Protein AF-A0A957PLZ2-F1 (afdb_monomer_lite)

Structure (mmCIF, N/CA/C/O backbone):
data_AF-A0A957PLZ2-F1
#
_entry.id   AF-A0A957PLZ2-F1
#
loop_
_atom_site.group_PDB
_atom_site.id
_atom_site.type_symbol
_atom_site.label_atom_id
_atom_site.label_alt_id
_atom_site.label_comp_id
_atom_site.label_asym_id
_atom_site.label_entity_id
_atom_site.label_seq_id
_atom_site.pdbx_PDB_ins_code
_atom_site.Cartn_x
_atom_site.Cartn_y
_atom_site.Cartn_z
_atom_site.occupancy
_atom_site.B_iso_or_equiv
_atom_site.auth_seq_id
_atom_site.auth_comp_id
_atom_site.auth_asym_id
_atom_site.auth_atom_id
_atom_site.pdbx_PDB_model_num
ATOM 1 N N . MET A 1 1 ? -19.573 -13.534 35.400 1.00 52.28 1 MET A N 1
ATOM 2 C CA . MET A 1 1 ? -19.714 -12.195 36.025 1.00 52.28 1 MET A CA 1
ATOM 3 C C . MET A 1 1 ? -18.642 -11.165 35.597 1.00 52.28 1 MET A C 1
ATOM 5 O O . MET A 1 1 ? -18.868 -9.989 35.828 1.00 52.28 1 MET A O 1
ATOM 9 N N . ARG A 1 2 ? -17.539 -11.542 34.909 1.00 57.97 2 ARG A N 1
ATOM 10 C CA . ARG A 1 2 ? -16.458 -10.620 34.460 1.00 57.97 2 ARG A CA 1
ATOM 11 C C . ARG A 1 2 ? -16.699 -9.843 33.146 1.00 57.97 2 ARG A C 1
ATOM 13 O O . ARG A 1 2 ? -16.031 -8.849 32.906 1.00 57.97 2 ARG A O 1
ATOM 20 N N . LEU A 1 3 ? -17.648 -10.255 32.298 1.00 58.75 3 LEU A N 1
ATOM 21 C CA . LEU A 1 3 ? -17.944 -9.564 31.025 1.00 58.75 3 LEU A CA 1
ATOM 22 C C . LEU A 1 3 ? -18.613 -8.190 31.221 1.00 58.75 3 LEU A C 1
ATOM 24 O O . LEU A 1 3 ? -18.409 -7.289 30.418 1.00 58.75 3 LEU A O 1
ATOM 28 N N . ARG A 1 4 ? -19.374 -8.004 32.310 1.00 61.88 4 ARG A N 1
ATOM 29 C CA . ARG A 1 4 ? -20.089 -6.745 32.589 1.00 61.88 4 ARG A CA 1
ATOM 30 C C . ARG A 1 4 ? -19.151 -5.575 32.907 1.00 61.88 4 ARG A C 1
ATOM 32 O O . ARG A 1 4 ? -19.457 -4.454 32.530 1.00 61.88 4 ARG A O 1
ATOM 39 N N . THR A 1 5 ? -18.012 -5.829 33.552 1.00 73.69 5 THR A N 1
ATOM 40 C CA . THR A 1 5 ? -17.031 -4.791 33.921 1.00 73.69 5 THR A CA 1
ATOM 41 C C . THR A 1 5 ? -16.170 -4.322 32.749 1.00 73.69 5 THR A C 1
ATOM 43 O O . THR A 1 5 ? -15.663 -3.208 32.787 1.00 73.69 5 THR A O 1
ATOM 46 N N . HIS A 1 6 ? -16.032 -5.129 31.693 1.00 86.12 6 HIS A N 1
ATOM 47 C CA . HIS A 1 6 ? -15.251 -4.776 30.498 1.00 86.12 6 HIS A CA 1
ATOM 48 C C . HIS A 1 6 ? -16.118 -4.482 29.273 1.00 86.12 6 HIS A C 1
ATOM 50 O O . HIS A 1 6 ? -15.582 -4.275 28.189 1.00 86.12 6 HIS A O 1
ATOM 56 N N . PHE A 1 7 ? -17.443 -4.438 29.431 1.00 92.50 7 PHE A N 1
ATOM 57 C CA . PHE A 1 7 ? -18.360 -4.142 28.333 1.00 92.50 7 PHE A CA 1
ATOM 58 C C . PHE A 1 7 ? -18.017 -2.835 27.592 1.00 92.50 7 PHE A C 1
ATOM 60 O O . PHE A 1 7 ? -17.991 -2.870 26.364 1.00 92.50 7 PHE A O 1
ATOM 67 N N . PRO A 1 8 ? 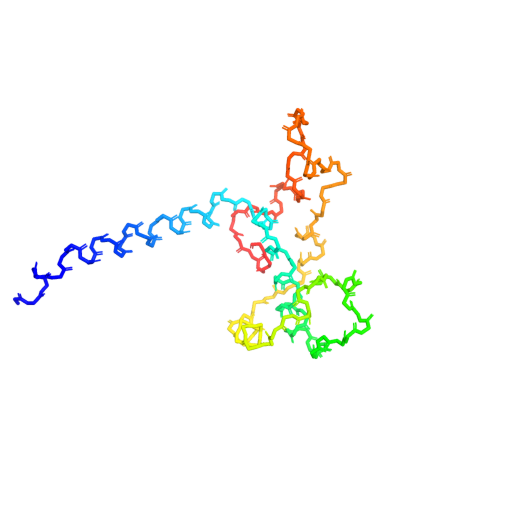-17.657 -1.721 28.269 1.00 94.94 8 PRO A N 1
ATOM 68 C CA . PRO A 1 8 ? -17.247 -0.504 27.566 1.00 94.94 8 PRO A CA 1
ATOM 69 C C . PRO A 1 8 ? -15.997 -0.706 26.698 1.00 94.94 8 PRO A C 1
ATOM 71 O O . PRO A 1 8 ? -15.957 -0.243 25.564 1.00 94.94 8 PRO A O 1
ATOM 74 N N . LEU A 1 9 ? -14.999 -1.445 27.196 1.00 95.75 9 LEU A N 1
ATOM 75 C CA . LEU A 1 9 ? -13.780 -1.749 26.441 1.00 95.75 9 LEU A CA 1
ATOM 76 C C . LEU A 1 9 ? -14.078 -2.649 25.237 1.00 95.75 9 LEU A C 1
ATOM 78 O O . LEU A 1 9 ? -13.599 -2.385 24.140 1.00 95.75 9 LEU A O 1
ATOM 82 N N . ALA A 1 10 ? -14.892 -3.688 25.431 1.00 95.56 10 ALA A N 1
ATOM 83 C CA . ALA A 1 10 ? -15.312 -4.574 24.350 1.00 95.56 10 ALA A CA 1
ATOM 84 C C . ALA A 1 10 ? -16.081 -3.807 23.262 1.00 95.56 10 ALA A C 1
ATOM 86 O O . ALA A 1 10 ? -15.851 -4.037 22.078 1.00 95.56 10 ALA A O 1
ATOM 87 N N . LEU A 1 11 ? -16.943 -2.863 23.656 1.00 96.31 11 LEU A N 1
ATOM 88 C CA . LEU A 1 11 ? -17.661 -1.995 22.726 1.00 96.31 11 LEU A CA 1
ATOM 89 C C . LEU A 1 11 ? -16.703 -1.093 21.936 1.00 96.31 11 LEU A C 1
ATOM 91 O O . LEU A 1 11 ? -16.831 -1.008 20.719 1.00 96.31 11 LEU A O 1
ATOM 95 N N . ILE A 1 12 ? -15.724 -0.464 22.595 1.00 97.50 12 ILE A N 1
ATOM 96 C CA . ILE A 1 12 ? -14.710 0.366 21.921 1.00 97.50 12 ILE A CA 1
ATOM 97 C C . ILE A 1 12 ? -13.905 -0.464 20.917 1.00 97.50 12 ILE A C 1
ATOM 99 O O . ILE A 1 12 ? -13.728 -0.035 19.781 1.00 97.50 12 ILE A O 1
ATOM 103 N N . LEU A 1 13 ? -13.461 -1.665 21.301 1.00 97.69 13 LEU A N 1
ATOM 104 C CA . LEU A 1 13 ? -12.733 -2.565 20.403 1.00 97.69 13 LEU A CA 1
ATOM 105 C C . LEU A 1 13 ? -13.587 -2.987 19.204 1.00 97.69 13 LEU A C 1
ATOM 107 O O . LEU A 1 13 ? -13.097 -2.986 18.079 1.00 97.69 13 LEU A O 1
ATOM 111 N N . ALA A 1 14 ? -14.865 -3.304 19.421 1.00 97.56 14 ALA A N 1
ATOM 112 C CA . ALA A 1 14 ? -15.778 -3.654 18.339 1.00 97.56 14 ALA A CA 1
ATOM 113 C C . ALA A 1 14 ? -15.983 -2.483 17.363 1.00 97.56 14 ALA A C 1
ATOM 115 O O . ALA A 1 14 ? -15.904 -2.678 16.152 1.00 97.56 14 ALA A O 1
ATOM 116 N N . LEU A 1 15 ? -16.191 -1.265 17.877 1.00 98.38 15 LEU A N 1
ATOM 117 C CA . LEU A 1 15 ? -16.327 -0.058 17.056 1.00 98.38 15 LEU A CA 1
ATOM 118 C C . LEU A 1 15 ? -15.042 0.253 16.284 1.00 98.38 15 LEU A C 1
ATOM 120 O O . LEU A 1 15 ? -15.111 0.590 15.103 1.00 98.38 15 LEU A O 1
ATOM 124 N N . TYR A 1 16 ? -13.879 0.099 16.919 1.00 98.06 16 TYR A N 1
ATOM 125 C CA . TYR A 1 16 ? -12.584 0.249 16.262 1.00 98.06 16 TYR A CA 1
ATOM 126 C C . TYR A 1 16 ? -12.428 -0.744 15.109 1.00 98.06 16 TYR A C 1
ATOM 128 O O . TYR A 1 16 ? -12.171 -0.320 13.989 1.00 98.06 16 TYR A O 1
ATOM 136 N N . LEU A 1 17 ? -12.644 -2.042 15.350 1.00 98.31 17 LEU A N 1
ATOM 137 C CA . LEU A 1 17 ? -12.504 -3.074 14.318 1.00 98.31 17 LEU A CA 1
ATOM 138 C C . LEU A 1 17 ? -13.484 -2.864 13.163 1.00 98.31 17 LEU A C 1
ATOM 140 O O . LEU A 1 17 ? -13.099 -3.003 12.007 1.00 98.31 17 LEU A O 1
ATOM 144 N N . LEU A 1 18 ? -14.729 -2.481 13.461 1.00 98.44 18 LEU A N 1
ATOM 145 C CA . LEU A 1 18 ? -15.726 -2.160 12.441 1.00 98.44 18 LEU A CA 1
ATOM 146 C C . LEU A 1 18 ? -15.298 -0.955 11.596 1.00 98.44 18 LEU A C 1
ATOM 148 O O . LEU A 1 18 ? -15.424 -0.987 10.376 1.00 98.44 18 LEU A O 1
ATOM 152 N N . THR A 1 19 ? -14.764 0.087 12.232 1.00 98.12 19 THR A N 1
ATOM 153 C CA . THR A 1 19 ? -14.313 1.299 11.537 1.00 98.12 19 THR A CA 1
ATOM 154 C C . THR A 1 19 ? -13.054 1.033 10.718 1.00 98.12 19 THR A C 1
ATOM 156 O O . THR A 1 19 ? -12.972 1.474 9.578 1.00 98.12 19 THR A O 1
ATOM 159 N N . ALA A 1 20 ? -12.099 0.274 11.258 1.00 96.56 20 ALA A N 1
ATOM 160 C CA . ALA A 1 20 ? -10.882 -0.128 10.561 1.00 96.56 20 ALA A CA 1
ATOM 161 C C . ALA A 1 20 ? -11.196 -1.018 9.350 1.00 96.56 20 ALA A C 1
ATOM 163 O O . ALA A 1 20 ? -10.665 -0.785 8.269 1.00 96.56 20 ALA A O 1
ATOM 164 N N . ALA A 1 21 ? -12.110 -1.981 9.498 1.00 95.75 21 ALA A N 1
ATOM 165 C CA . ALA A 1 21 ? -12.576 -2.798 8.383 1.00 95.75 21 ALA A CA 1
ATOM 166 C C . ALA A 1 21 ? -13.278 -1.939 7.323 1.00 95.75 21 ALA A C 1
ATOM 168 O O . ALA A 1 21 ? -12.942 -2.033 6.149 1.00 95.75 21 ALA A O 1
ATOM 169 N N . ALA A 1 22 ? -14.200 -1.055 7.723 1.00 96.31 22 ALA A N 1
ATOM 170 C CA . ALA A 1 22 ? -14.862 -0.147 6.789 1.00 96.31 22 ALA A CA 1
ATOM 171 C C . ALA A 1 22 ? -13.854 0.750 6.054 1.00 96.31 22 ALA A C 1
ATOM 173 O O . ALA A 1 22 ? -13.947 0.887 4.840 1.00 96.31 22 ALA A O 1
ATOM 174 N N . TYR A 1 23 ? -12.865 1.303 6.762 1.00 94.31 23 TYR A N 1
ATOM 175 C CA . TYR A 1 23 ? -11.785 2.086 6.164 1.00 94.31 23 TYR A CA 1
ATOM 176 C C . TYR A 1 23 ? -10.994 1.266 5.138 1.00 94.31 23 TYR A C 1
ATOM 178 O O . TYR A 1 23 ? -10.820 1.727 4.018 1.00 94.31 23 TYR A O 1
ATOM 186 N N . SER A 1 24 ? -10.615 0.030 5.479 1.00 90.38 24 SER A N 1
ATOM 187 C CA . SER A 1 24 ? -9.884 -0.882 4.587 1.00 90.38 24 SER A CA 1
ATOM 188 C C . SER A 1 24 ? -10.663 -1.282 3.329 1.00 90.38 24 SER A C 1
ATOM 190 O O . SER A 1 24 ? -10.041 -1.668 2.348 1.00 90.38 24 SER A O 1
ATOM 192 N N . VAL A 1 25 ? -12.001 -1.240 3.355 1.00 91.19 25 VAL A N 1
ATOM 193 C CA . VAL A 1 25 ? -12.849 -1.555 2.187 1.00 91.19 25 VAL A CA 1
ATOM 194 C C . VAL A 1 25 ? -13.178 -0.307 1.361 1.00 91.19 25 VAL A C 1
ATOM 196 O O . VAL A 1 25 ? -13.333 -0.397 0.146 1.00 91.19 25 VAL A O 1
ATOM 199 N N . ILE A 1 26 ? -13.363 0.842 2.018 1.00 92.44 26 ILE A N 1
ATOM 200 C CA . ILE A 1 26 ? -13.818 2.087 1.381 1.00 92.44 26 ILE A CA 1
ATOM 201 C C . ILE A 1 26 ? -12.652 2.865 0.777 1.00 92.44 26 ILE A C 1
ATOM 203 O O . ILE A 1 26 ? -12.815 3.438 -0.299 1.00 92.44 26 ILE A O 1
ATOM 207 N N . ASN A 1 27 ? -11.514 2.931 1.474 1.00 91.88 27 ASN A N 1
ATOM 208 C CA . ASN A 1 27 ? -10.320 3.580 0.954 1.00 91.88 27 ASN A CA 1
ATOM 209 C C . ASN A 1 27 ? -9.764 2.716 -0.185 1.00 91.88 27 ASN A C 1
ATOM 211 O O . ASN A 1 27 ? -9.430 1.558 0.072 1.00 91.88 27 ASN A O 1
ATOM 215 N N . PRO A 1 28 ? -9.691 3.227 -1.426 1.00 90.94 28 PRO A N 1
ATOM 216 C CA . PRO A 1 28 ? -9.096 2.468 -2.512 1.00 90.94 28 PRO A CA 1
ATOM 217 C C . PRO A 1 28 ? -7.659 2.082 -2.157 1.00 90.94 28 PRO A C 1
ATOM 219 O O . PRO A 1 28 ? -6.940 2.866 -1.532 1.00 90.94 28 PRO A O 1
ATOM 222 N N . LEU A 1 29 ? -7.264 0.865 -2.533 1.00 90.56 29 LEU A N 1
ATOM 223 C CA . LEU A 1 29 ? -5.925 0.351 -2.254 1.00 90.56 29 LEU A CA 1
ATOM 224 C C . LEU A 1 29 ? -4.870 1.332 -2.751 1.00 90.56 29 LEU A C 1
ATOM 226 O O . LEU A 1 29 ? -5.003 1.862 -3.850 1.00 90.56 29 LEU A O 1
ATOM 230 N N . PHE A 1 30 ? -3.809 1.519 -1.971 1.00 93.75 30 PHE A N 1
ATOM 231 C CA . PHE A 1 30 ? -2.644 2.324 -2.333 1.00 93.75 30 PHE A CA 1
ATOM 232 C C . PHE A 1 30 ? -2.865 3.845 -2.365 1.00 93.75 30 PHE A C 1
ATOM 234 O O . PHE A 1 30 ? -1.959 4.572 -2.768 1.00 93.75 30 PHE A O 1
ATOM 241 N N . GLU A 1 31 ? -4.023 4.344 -1.924 1.00 94.12 31 GLU A N 1
ATOM 242 C CA . GLU A 1 31 ? -4.275 5.786 -1.779 1.00 94.12 31 GLU A CA 1
ATOM 243 C C . GLU A 1 31 ? -3.891 6.323 -0.395 1.00 94.12 31 GLU A C 1
ATOM 245 O O . GLU A 1 31 ? -3.731 7.535 -0.218 1.00 94.12 31 GLU A O 1
ATOM 250 N N . SER A 1 32 ? -3.725 5.451 0.607 1.00 92.69 32 SER A N 1
ATOM 251 C CA . SER A 1 32 ? -3.121 5.890 1.864 1.00 92.69 32 SER A CA 1
ATOM 252 C C . SER A 1 32 ? -1.656 6.285 1.618 1.00 92.69 32 SER A C 1
ATOM 254 O O . SER A 1 32 ? -0.976 5.632 0.822 1.00 92.69 32 SER A O 1
ATOM 256 N N . PRO A 1 33 ? -1.143 7.334 2.293 1.00 90.75 33 PRO A N 1
ATOM 257 C CA . PRO A 1 33 ? 0.244 7.759 2.127 1.00 90.75 33 PRO A CA 1
ATOM 258 C C . PRO A 1 33 ? 1.215 6.585 2.260 1.00 90.75 33 PRO A C 1
ATOM 260 O O . PRO A 1 33 ? 1.110 5.802 3.204 1.00 90.75 33 PRO A O 1
ATOM 263 N N . ASP A 1 34 ? 2.117 6.469 1.287 1.00 94.00 34 ASP A N 1
ATOM 264 C CA . ASP A 1 34 ? 3.209 5.489 1.215 1.00 94.00 34 ASP A CA 1
ATOM 265 C C . ASP A 1 34 ? 2.776 4.005 1.196 1.00 94.00 34 ASP A C 1
ATOM 267 O O . ASP A 1 34 ? 3.617 3.105 1.148 1.00 94.00 34 ASP A O 1
ATOM 271 N N . GLU A 1 35 ? 1.471 3.713 1.152 1.00 95.62 35 GLU A N 1
ATOM 272 C CA . GLU A 1 35 ? 0.921 2.354 1.250 1.00 95.62 35 GLU A CA 1
ATOM 273 C C . GLU A 1 35 ? 1.446 1.430 0.144 1.00 95.62 35 GLU A C 1
ATOM 275 O O . GLU A 1 35 ? 1.863 0.302 0.418 1.00 95.62 35 GLU A O 1
ATOM 280 N N . VAL A 1 36 ? 1.495 1.920 -1.099 1.00 96.12 36 VAL A N 1
ATOM 281 C CA . VAL A 1 36 ? 2.059 1.165 -2.229 1.00 96.12 36 VAL A CA 1
ATOM 282 C C . VAL A 1 36 ? 3.532 0.843 -2.028 1.00 96.12 36 VAL A C 1
ATOM 284 O O . VAL A 1 36 ? 3.966 -0.258 -2.347 1.00 96.12 36 VAL A O 1
ATOM 287 N N . TRP A 1 37 ? 4.306 1.762 -1.457 1.00 97.12 37 TRP A N 1
ATOM 288 C CA . TRP A 1 37 ? 5.740 1.570 -1.262 1.00 97.12 37 TRP A CA 1
ATOM 289 C C . TRP A 1 37 ? 6.025 0.584 -0.132 1.00 97.12 37 TRP A C 1
ATOM 291 O O . TRP A 1 37 ? 6.915 -0.260 -0.263 1.00 97.12 37 TRP A O 1
ATOM 301 N N . HIS A 1 38 ? 5.218 0.614 0.931 1.00 97.56 38 HIS A N 1
ATOM 302 C CA . HIS A 1 38 ? 5.257 -0.412 1.965 1.00 97.56 38 HIS A CA 1
ATOM 303 C C . HIS A 1 38 ? 4.914 -1.795 1.404 1.00 97.56 38 HIS A C 1
ATOM 305 O O . HIS A 1 38 ? 5.628 -2.765 1.676 1.00 97.56 38 HIS A O 1
ATOM 311 N N . TYR A 1 39 ? 3.851 -1.888 0.600 1.00 96.69 39 TYR A N 1
ATOM 312 C CA . TYR A 1 39 ? 3.454 -3.137 -0.043 1.00 96.69 39 TYR A CA 1
ATOM 313 C C . TYR A 1 39 ? 4.545 -3.668 -0.980 1.00 96.69 39 TYR A C 1
ATOM 315 O O . TYR A 1 39 ? 4.901 -4.843 -0.911 1.00 96.69 39 TYR A O 1
ATOM 323 N N . GLU A 1 40 ? 5.125 -2.803 -1.810 1.00 97.19 40 GLU A N 1
ATOM 324 C CA . GLU A 1 40 ? 6.199 -3.154 -2.740 1.00 97.19 40 GLU A CA 1
ATOM 325 C C . GLU A 1 40 ? 7.450 -3.682 -2.025 1.00 97.19 40 GLU A C 1
ATOM 327 O O . GLU A 1 40 ? 8.098 -4.605 -2.516 1.00 97.19 40 GLU A O 1
ATOM 332 N N . TYR A 1 41 ? 7.769 -3.180 -0.828 1.00 97.94 41 TYR A N 1
ATOM 333 C CA . TYR A 1 41 ? 8.856 -3.738 -0.021 1.00 97.94 41 TYR A CA 1
ATOM 334 C C . TYR A 1 41 ? 8.496 -5.149 0.480 1.00 97.94 41 TYR A C 1
ATOM 336 O O . TYR A 1 41 ? 9.282 -6.090 0.343 1.00 97.94 41 TYR A O 1
ATOM 344 N N . VAL A 1 42 ? 7.284 -5.355 0.999 1.00 98.00 42 VAL A N 1
ATOM 345 C CA . VAL A 1 42 ? 6.835 -6.699 1.403 1.00 98.00 42 VAL A CA 1
ATOM 346 C C . VAL A 1 42 ? 6.884 -7.671 0.219 1.00 98.00 42 VAL A C 1
ATOM 348 O O . VAL A 1 42 ? 7.438 -8.763 0.352 1.00 98.00 42 VAL A O 1
ATOM 351 N N . ARG A 1 43 ? 6.380 -7.261 -0.950 1.00 97.25 43 ARG A N 1
ATOM 352 C CA . ARG A 1 43 ? 6.398 -8.059 -2.183 1.00 97.25 43 ARG A CA 1
ATOM 353 C C . ARG A 1 43 ? 7.822 -8.391 -2.626 1.00 97.25 43 ARG A C 1
ATOM 355 O O . ARG A 1 43 ? 8.107 -9.551 -2.898 1.00 97.25 43 ARG A O 1
ATOM 362 N N . TRP A 1 44 ? 8.730 -7.416 -2.613 1.00 96.94 44 TRP A N 1
ATOM 363 C CA . TRP A 1 44 ? 10.154 -7.606 -2.915 1.00 96.94 44 TRP A CA 1
ATOM 364 C C . TRP A 1 44 ? 10.794 -8.707 -2.054 1.00 96.94 44 TRP A C 1
ATOM 366 O O . TRP A 1 44 ? 11.556 -9.541 -2.551 1.00 96.94 44 TRP A O 1
ATOM 376 N N . LEU A 1 45 ? 10.456 -8.750 -0.760 1.00 97.62 45 LEU A N 1
ATOM 377 C CA . LEU A 1 45 ? 10.925 -9.796 0.151 1.00 97.62 45 LEU A CA 1
ATOM 378 C C . LEU A 1 45 ? 10.285 -11.158 -0.136 1.00 97.62 45 LEU A C 1
ATOM 380 O O . LEU A 1 45 ? 10.999 -12.161 -0.140 1.00 97.62 45 LEU A O 1
ATOM 384 N N . VAL A 1 46 ? 8.972 -11.201 -0.391 1.00 97.19 46 VAL A N 1
ATOM 385 C CA . VAL A 1 46 ? 8.250 -12.433 -0.766 1.00 97.19 46 VAL A CA 1
ATOM 386 C C . VAL A 1 46 ? 8.809 -13.028 -2.063 1.00 97.19 46 VAL A C 1
ATOM 388 O O . VAL A 1 46 ? 8.959 -14.243 -2.167 1.00 97.19 46 VAL A O 1
ATOM 391 N N . GLU A 1 47 ? 9.212 -12.183 -3.012 1.00 95.62 47 GLU A N 1
ATOM 392 C CA . GLU A 1 47 ? 9.844 -12.576 -4.279 1.00 95.62 47 GLU A CA 1
ATOM 393 C C . GLU A 1 47 ? 11.309 -13.020 -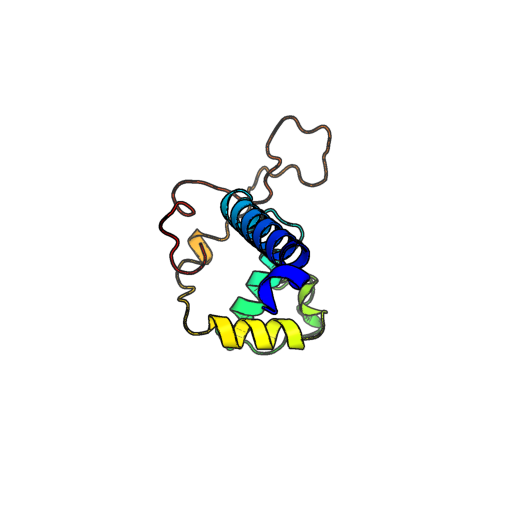4.131 1.00 95.62 47 GLU A C 1
ATOM 395 O O . GLU A 1 47 ? 11.949 -13.403 -5.111 1.00 95.62 47 GLU A O 1
ATOM 400 N N . GLY A 1 48 ? 11.861 -12.999 -2.914 1.00 95.56 48 GLY A N 1
ATOM 401 C CA . GLY A 1 48 ? 13.201 -13.510 -2.631 1.00 95.56 48 GLY A CA 1
ATOM 402 C C . GLY A 1 48 ? 14.339 -12.591 -3.081 1.00 95.56 48 GLY A C 1
ATOM 403 O O . GLY A 1 48 ? 15.484 -13.035 -3.151 1.00 95.56 48 GLY A O 1
ATOM 404 N N . GLN A 1 49 ? 14.063 -11.311 -3.343 1.00 96.06 49 GLN A N 1
ATOM 405 C CA . GLN A 1 49 ? 15.069 -10.336 -3.789 1.00 96.06 49 GLN A CA 1
ATOM 406 C C . GLN A 1 49 ? 16.033 -9.890 -2.666 1.00 96.06 49 GLN A C 1
ATOM 408 O O . GLN A 1 49 ? 17.036 -9.220 -2.916 1.00 96.06 49 GLN A O 1
ATOM 413 N N . GLY A 1 50 ? 15.756 -10.278 -1.417 1.00 95.88 50 GLY A N 1
ATOM 414 C CA . GLY A 1 50 ? 16.573 -9.950 -0.248 1.00 95.88 50 GLY A CA 1
ATOM 415 C C . GLY A 1 50 ? 16.326 -8.542 0.299 1.00 95.88 50 GLY A C 1
ATOM 416 O O . GLY A 1 50 ? 15.380 -7.861 -0.086 1.00 95.88 50 GLY A O 1
ATOM 417 N N . LEU A 1 51 ? 17.163 -8.111 1.248 1.00 97.00 51 LEU A N 1
ATOM 418 C CA . LEU A 1 51 ? 17.017 -6.797 1.882 1.00 97.00 51 LEU A CA 1
ATOM 419 C C . LEU A 1 51 ? 17.405 -5.651 0.925 1.00 97.00 51 LEU A C 1
ATOM 421 O O . LEU A 1 51 ? 18.326 -5.831 0.121 1.00 97.00 51 LEU A O 1
ATOM 425 N N . PRO A 1 52 ? 16.763 -4.472 1.045 1.00 95.44 52 PRO A N 1
ATOM 426 C CA . PRO A 1 52 ? 17.149 -3.264 0.332 1.00 95.44 52 PRO A CA 1
ATOM 427 C C . PRO A 1 52 ? 18.616 -2.925 0.522 1.00 95.44 52 PRO A C 1
ATOM 429 O O . PRO A 1 52 ? 19.163 -3.018 1.626 1.00 95.44 52 PRO A O 1
ATOM 432 N N . ARG A 1 53 ? 19.238 -2.481 -0.565 1.00 95.12 53 ARG A N 1
ATOM 433 C CA . ARG A 1 53 ? 20.591 -1.943 -0.534 1.00 95.12 53 ARG A CA 1
ATOM 434 C C . ARG A 1 53 ? 20.530 -0.417 -0.535 1.00 95.12 53 ARG A C 1
ATOM 436 O O . ARG A 1 53 ? 19.645 0.142 -1.188 1.00 95.12 53 ARG A O 1
ATOM 443 N N . PRO A 1 54 ? 21.448 0.273 0.161 1.00 93.12 54 PRO A N 1
ATOM 444 C CA . PRO A 1 54 ? 21.457 1.734 0.210 1.00 93.12 54 PRO A CA 1
ATOM 445 C C . PRO A 1 54 ? 21.429 2.410 -1.171 1.00 93.12 54 PRO A C 1
ATOM 447 O O . PRO A 1 54 ? 20.793 3.447 -1.331 1.00 93.12 54 PRO A O 1
ATOM 450 N N . GLU A 1 55 ? 22.079 1.821 -2.177 1.00 95.06 55 GLU A N 1
ATOM 451 C CA . GLU A 1 55 ? 22.147 2.334 -3.551 1.00 95.06 55 GLU A CA 1
ATOM 452 C C . GLU A 1 55 ? 20.823 2.280 -4.338 1.00 95.06 55 GLU A C 1
ATOM 454 O O . GLU A 1 55 ? 20.670 3.000 -5.332 1.00 95.06 55 GLU A O 1
ATOM 459 N N . ASP A 1 56 ? 19.871 1.457 -3.895 1.00 94.38 56 ASP A N 1
ATOM 460 C CA . ASP A 1 56 ? 18.575 1.263 -4.550 1.00 94.38 56 ASP A CA 1
ATOM 461 C C . ASP A 1 56 ? 17.489 2.187 -3.973 1.00 94.38 56 ASP A C 1
ATOM 463 O O . ASP A 1 56 ? 16.389 2.291 -4.529 1.00 94.38 56 ASP A O 1
ATOM 467 N N . VAL A 1 57 ? 17.793 2.890 -2.873 1.00 93.94 57 VAL A N 1
ATOM 468 C CA . VAL A 1 57 ? 16.834 3.755 -2.180 1.00 93.94 57 VAL A CA 1
ATOM 469 C C . VAL A 1 57 ? 16.399 4.920 -3.060 1.00 93.94 57 VAL A C 1
ATOM 471 O O . VAL A 1 57 ? 17.212 5.628 -3.652 1.00 93.94 57 VAL A O 1
ATOM 474 N N . GLY A 1 58 ? 15.081 5.091 -3.177 1.00 91.88 58 GLY A N 1
ATOM 475 C CA . GLY A 1 58 ? 14.443 6.054 -4.073 1.00 91.88 58 GLY A CA 1
ATOM 476 C C . GLY A 1 58 ? 14.380 5.618 -5.542 1.00 91.88 58 GLY A C 1
ATOM 477 O O . GLY A 1 58 ? 13.845 6.371 -6.355 1.00 91.88 58 GLY A O 1
ATOM 478 N N . ARG A 1 59 ? 14.911 4.438 -5.897 1.00 93.75 59 ARG A N 1
ATOM 479 C CA . ARG A 1 59 ? 14.952 3.919 -7.279 1.00 93.75 59 ARG A CA 1
ATOM 480 C C . ARG A 1 59 ? 14.143 2.640 -7.456 1.00 93.75 59 ARG A C 1
ATOM 482 O O . ARG A 1 59 ? 13.523 2.460 -8.500 1.00 93.75 59 ARG A O 1
ATOM 489 N N . ALA A 1 60 ? 14.189 1.749 -6.471 1.00 95.81 60 ALA A N 1
ATOM 490 C CA . ALA A 1 60 ? 13.395 0.529 -6.460 1.00 95.81 60 ALA A CA 1
ATOM 491 C C . ALA A 1 60 ? 11.900 0.827 -6.197 1.00 95.81 60 ALA A C 1
ATOM 493 O O . ALA A 1 60 ? 11.575 1.919 -5.722 1.00 95.81 60 ALA A O 1
ATOM 494 N N . PRO A 1 61 ? 10.985 -0.130 -6.456 1.00 95.31 61 PRO A N 1
ATOM 495 C CA . PRO A 1 61 ? 9.534 0.081 -6.331 1.00 95.31 61 PRO A CA 1
ATOM 496 C C . PRO A 1 61 ? 9.054 0.538 -4.945 1.00 95.31 61 PRO A C 1
ATOM 498 O O . PRO A 1 61 ? 8.018 1.183 -4.825 1.00 95.31 61 PRO A O 1
ATOM 501 N N . TRP A 1 62 ? 9.821 0.251 -3.893 1.00 96.25 62 TRP A N 1
ATOM 502 C CA . TRP A 1 62 ? 9.546 0.673 -2.519 1.00 96.25 62 TRP A CA 1
ATOM 503 C C . TRP A 1 62 ? 10.063 2.089 -2.177 1.00 96.25 62 TRP A C 1
ATOM 505 O O . TRP A 1 62 ? 9.963 2.526 -1.036 1.00 96.25 62 TRP A O 1
ATOM 515 N N . HIS A 1 63 ? 10.638 2.833 -3.127 1.00 95.56 63 HIS A N 1
ATOM 516 C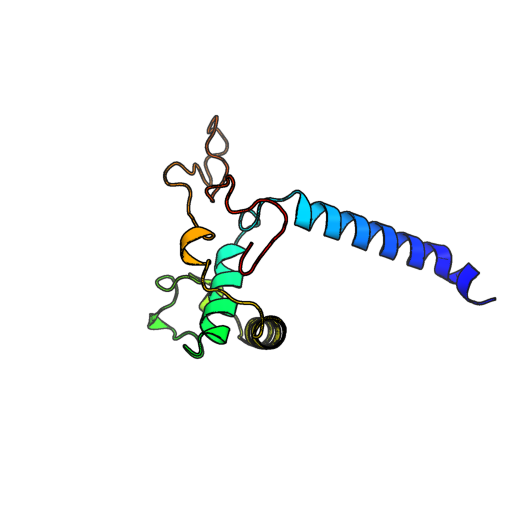 CA . HIS A 1 63 ? 11.079 4.228 -2.964 1.00 95.56 63 HIS A CA 1
ATOM 517 C C . HIS A 1 63 ? 11.912 4.512 -1.698 1.00 95.56 63 HIS A C 1
ATOM 519 O O . HIS A 1 63 ? 13.014 3.991 -1.561 1.00 95.56 63 HIS A O 1
ATOM 525 N N . GLN A 1 64 ? 11.465 5.397 -0.803 1.00 95.44 64 GLN A N 1
ATOM 526 C CA . GLN A 1 64 ? 12.206 5.746 0.416 1.00 95.44 64 GLN A CA 1
ATOM 527 C C . GLN A 1 64 ? 12.029 4.683 1.512 1.00 95.44 64 GLN A C 1
ATOM 529 O O . GLN A 1 64 ? 12.840 4.619 2.439 1.00 95.44 64 GLN A O 1
ATOM 534 N N . GLU A 1 65 ? 11.033 3.801 1.380 1.00 96.88 65 GLU A N 1
ATOM 535 C CA . GLU A 1 65 ? 10.670 2.816 2.401 1.00 96.88 65 GLU A CA 1
ATOM 536 C C . GLU A 1 65 ? 11.740 1.754 2.629 1.00 96.88 65 GLU A C 1
ATOM 538 O O . GLU A 1 65 ? 11.871 1.233 3.734 1.00 96.88 65 GLU A O 1
ATOM 543 N N . GLY A 1 66 ? 12.595 1.486 1.642 1.00 95.81 66 GLY A N 1
ATOM 544 C CA . GLY A 1 66 ? 13.719 0.564 1.824 1.00 95.81 66 GLY A CA 1
ATOM 545 C C . GLY A 1 66 ? 14.819 1.097 2.739 1.00 95.81 66 GLY A C 1
ATOM 546 O O . GLY A 1 66 ? 15.691 0.330 3.136 1.00 95.81 66 GLY A O 1
ATOM 547 N N . SER A 1 67 ? 14.777 2.378 3.124 1.00 96.25 67 SER A N 1
ATOM 548 C CA . SER A 1 67 ? 15.632 2.905 4.197 1.00 96.25 67 SER A CA 1
ATOM 549 C C . SER A 1 67 ? 15.140 2.519 5.598 1.00 96.25 67 SER A C 1
ATOM 551 O O . SER A 1 67 ? 15.897 2.620 6.568 1.00 96.25 67 SER A O 1
ATOM 553 N N . GLN A 1 68 ? 13.886 2.070 5.725 1.00 96.25 68 GLN A N 1
ATOM 554 C CA . GLN A 1 68 ? 13.296 1.727 7.011 1.00 96.25 68 GLN A CA 1
ATOM 555 C C . GLN A 1 68 ? 13.803 0.373 7.551 1.00 96.25 68 GLN A C 1
ATOM 557 O O . GLN A 1 68 ? 14.145 -0.533 6.782 1.00 96.25 68 GLN A O 1
ATOM 562 N N . PRO A 1 69 ? 13.816 0.182 8.888 1.00 96.50 69 PRO A N 1
ATOM 563 C CA . PRO A 1 69 ? 14.208 -1.083 9.502 1.00 96.50 69 PRO A CA 1
ATOM 564 C C . PRO A 1 69 ? 13.356 -2.275 9.026 1.00 96.50 69 PRO A C 1
ATOM 566 O O . PRO A 1 69 ? 12.130 -2.177 8.950 1.00 96.50 69 PRO A O 1
ATOM 569 N N . PRO A 1 70 ? 13.964 -3.452 8.791 1.00 96.25 70 PRO A N 1
ATOM 570 C CA . PRO A 1 70 ? 13.314 -4.534 8.055 1.00 96.25 70 PRO A CA 1
ATOM 571 C C . PRO A 1 70 ? 12.324 -5.365 8.883 1.00 96.25 70 PRO A C 1
ATOM 573 O O . PRO A 1 70 ? 11.623 -6.193 8.315 1.00 96.25 70 PRO A O 1
ATOM 576 N N . LEU A 1 71 ? 12.255 -5.203 10.213 1.00 97.75 71 LEU A N 1
ATOM 577 C CA . LEU A 1 71 ? 11.474 -6.101 11.080 1.00 97.75 71 LEU A CA 1
ATOM 578 C C . LEU A 1 71 ? 9.992 -6.152 10.689 1.00 97.75 71 LEU A C 1
ATOM 580 O O . LEU A 1 71 ? 9.412 -7.236 10.616 1.00 97.75 71 LEU A O 1
ATOM 584 N N . TYR A 1 72 ? 9.397 -4.988 10.429 1.00 97.75 72 TYR A N 1
ATOM 585 C CA . TYR A 1 72 ? 8.010 -4.887 9.987 1.00 97.75 72 TYR A CA 1
ATOM 586 C C . TYR A 1 72 ? 7.803 -5.634 8.660 1.00 97.75 72 TYR A C 1
ATOM 588 O O . TYR A 1 72 ? 6.945 -6.511 8.575 1.00 97.75 72 TYR A O 1
ATOM 596 N N . TYR A 1 73 ? 8.657 -5.368 7.672 1.00 98.19 73 TYR A N 1
ATOM 597 C CA . TYR A 1 73 ? 8.562 -5.937 6.328 1.00 98.19 73 TYR A CA 1
ATOM 598 C C . TYR A 1 73 ? 8.819 -7.442 6.290 1.00 98.19 73 TYR A C 1
ATOM 600 O O . TYR A 1 73 ? 8.086 -8.167 5.630 1.00 98.19 73 TYR A O 1
ATOM 608 N N . LEU A 1 74 ? 9.805 -7.934 7.044 1.00 98.44 74 LEU A N 1
ATOM 609 C CA . LEU A 1 74 ? 10.081 -9.367 7.178 1.00 98.44 74 LEU A CA 1
ATOM 610 C C . LEU A 1 74 ? 8.910 -10.103 7.835 1.00 98.44 74 LEU A C 1
ATOM 612 O O . LEU A 1 74 ? 8.552 -11.199 7.409 1.00 98.44 74 LEU A O 1
ATOM 616 N N . SER A 1 75 ? 8.297 -9.495 8.855 1.00 98.38 75 SER A N 1
ATOM 617 C CA . SER A 1 75 ? 7.130 -10.073 9.528 1.00 98.38 75 SER A CA 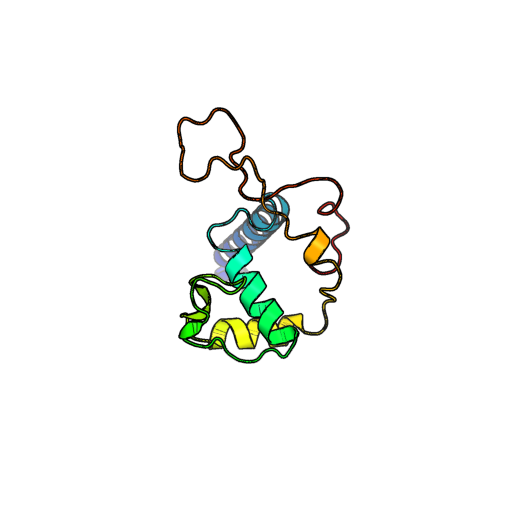1
ATOM 618 C C . SER A 1 75 ? 5.927 -10.125 8.588 1.00 98.38 75 SER A C 1
ATOM 620 O O . SER A 1 75 ? 5.285 -11.166 8.469 1.00 98.38 75 SER A O 1
ATOM 622 N N . ALA A 1 76 ? 5.650 -9.024 7.885 1.00 98.12 76 ALA A N 1
ATOM 623 C CA . ALA A 1 76 ? 4.576 -8.953 6.904 1.00 98.12 76 ALA A CA 1
ATOM 624 C C . ALA A 1 76 ? 4.797 -9.954 5.761 1.00 98.12 76 ALA A C 1
ATOM 626 O O . ALA A 1 76 ? 3.890 -10.725 5.467 1.00 98.12 76 ALA A O 1
ATOM 627 N N . ALA A 1 77 ? 6.011 -10.031 5.207 1.00 98.00 77 ALA A N 1
ATOM 628 C CA . ALA A 1 77 ? 6.365 -10.989 4.162 1.00 98.00 77 ALA A CA 1
ATOM 629 C C . ALA A 1 77 ? 6.145 -12.437 4.615 1.00 98.00 77 ALA A C 1
ATOM 631 O O . ALA A 1 77 ? 5.580 -13.234 3.874 1.00 98.00 77 ALA A O 1
ATOM 632 N N . GLY A 1 78 ? 6.510 -12.781 5.855 1.00 97.81 78 GLY A N 1
ATOM 633 C CA . GLY A 1 78 ? 6.238 -14.108 6.413 1.00 97.81 78 GLY A CA 1
ATOM 634 C C . GLY A 1 78 ? 4.743 -14.431 6.532 1.00 97.81 78 GLY A C 1
ATOM 635 O O . GLY A 1 78 ? 4.346 -15.575 6.315 1.00 97.81 78 GLY A O 1
ATOM 636 N N . LEU A 1 79 ? 3.908 -13.436 6.846 1.00 97.81 79 LEU A N 1
ATOM 637 C CA . LEU A 1 79 ? 2.453 -13.597 6.954 1.00 97.81 79 LEU A CA 1
ATOM 638 C C . LEU A 1 79 ? 1.755 -13.664 5.589 1.00 97.81 79 LEU A C 1
ATOM 640 O O . LEU A 1 79 ? 0.694 -14.280 5.485 1.00 97.81 79 LEU A O 1
ATOM 644 N N . THR A 1 80 ? 2.330 -13.047 4.555 1.00 96.75 80 THR A N 1
ATOM 645 C CA . THR A 1 80 ? 1.715 -12.927 3.224 1.00 96.75 80 THR A CA 1
ATOM 646 C C . THR A 1 80 ? 2.359 -13.804 2.152 1.00 96.75 80 THR A C 1
ATOM 648 O O . THR A 1 80 ? 1.835 -13.856 1.045 1.00 96.75 80 THR A O 1
ATOM 651 N N . ALA A 1 81 ? 3.421 -14.556 2.463 1.00 96.31 81 ALA A N 1
ATOM 652 C CA . ALA A 1 81 ? 4.194 -15.346 1.494 1.00 96.31 81 ALA A CA 1
ATOM 653 C C . ALA A 1 81 ? 3.386 -16.352 0.648 1.00 96.31 81 ALA A C 1
ATOM 655 O O . ALA A 1 81 ? 3.859 -16.791 -0.396 1.00 96.31 81 ALA A O 1
ATOM 656 N N . LEU A 1 82 ? 2.193 -16.755 1.098 1.00 95.75 82 LEU A N 1
ATOM 657 C CA . LEU A 1 82 ? 1.322 -17.699 0.384 1.00 95.75 82 LEU A CA 1
ATOM 658 C C . LEU A 1 82 ? 0.279 -17.018 -0.516 1.00 95.75 82 LEU A C 1
ATOM 660 O O . LEU A 1 82 ? -0.480 -17.712 -1.193 1.00 95.75 82 LEU A O 1
ATOM 664 N N . ILE A 1 83 ? 0.201 -15.687 -0.503 1.00 95.31 83 ILE A N 1
ATOM 665 C CA . ILE A 1 83 ? -0.721 -14.915 -1.336 1.00 95.31 83 ILE A CA 1
ATOM 666 C C . ILE A 1 83 ? -0.056 -14.700 -2.705 1.00 95.31 83 ILE A C 1
ATOM 668 O O . ILE A 1 83 ? 1.016 -14.099 -2.752 1.00 95.31 83 ILE A O 1
ATOM 672 N N . PRO A 1 84 ? -0.656 -15.164 -3.819 1.00 93.25 84 PRO A N 1
ATOM 673 C CA . PRO A 1 84 ? -0.089 -14.957 -5.149 1.00 93.25 84 PRO A CA 1
ATOM 674 C C . PRO A 1 84 ? 0.001 -13.469 -5.496 1.00 93.25 84 PRO A C 1
ATOM 676 O O . PRO A 1 84 ? -0.966 -12.733 -5.308 1.00 93.25 84 PRO A O 1
ATOM 679 N N . THR A 1 85 ? 1.131 -13.038 -6.050 1.00 93.38 85 THR A N 1
ATOM 680 C CA . THR A 1 85 ? 1.364 -11.645 -6.471 1.00 93.38 85 THR A CA 1
ATOM 681 C C . THR A 1 85 ? 1.477 -11.497 -7.989 1.00 93.38 85 THR A C 1
ATOM 683 O O . THR A 1 85 ? 1.871 -10.443 -8.481 1.00 93.38 85 THR A O 1
ATOM 686 N N . ASP A 1 86 ? 1.085 -12.522 -8.753 1.00 92.31 86 ASP A N 1
ATOM 687 C CA . ASP A 1 86 ? 1.206 -12.554 -10.219 1.00 92.31 86 ASP A CA 1
ATOM 688 C C . ASP A 1 86 ? 0.437 -11.415 -10.911 1.00 92.31 86 ASP A C 1
ATOM 690 O O . ASP A 1 86 ? 0.802 -10.984 -12.003 1.00 92.31 86 ASP A O 1
ATOM 694 N N . ASN A 1 87 ? -0.618 -10.898 -10.269 1.00 91.50 87 ASN A N 1
ATOM 695 C CA . ASN A 1 87 ? -1.413 -9.776 -10.768 1.00 91.50 87 ASN A CA 1
ATOM 696 C C . ASN A 1 87 ? -0.879 -8.394 -10.356 1.00 91.50 87 ASN A C 1
ATOM 698 O O . ASN A 1 87 ? -1.536 -7.397 -10.647 1.00 91.50 87 ASN A O 1
ATOM 702 N N . ALA A 1 88 ? 0.286 -8.297 -9.704 1.00 92.00 88 ALA A N 1
ATOM 703 C CA . ALA A 1 88 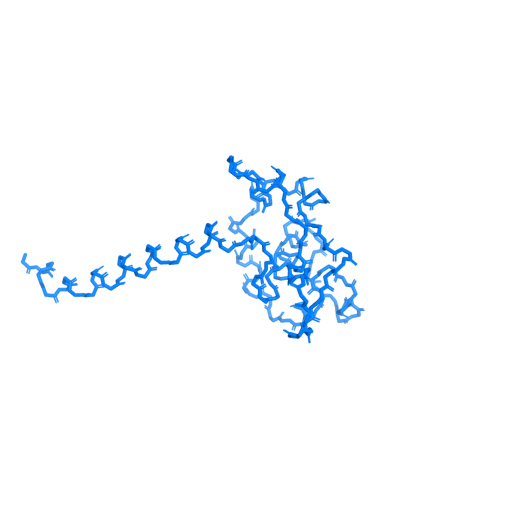? 0.831 -7.024 -9.224 1.00 92.00 88 ALA A CA 1
ATOM 704 C C . ALA A 1 88 ? 1.012 -5.998 -10.352 1.00 92.00 88 ALA A C 1
ATOM 706 O O . ALA A 1 88 ? 0.649 -4.840 -10.182 1.00 92.00 88 ALA A O 1
ATOM 707 N N . ALA A 1 89 ? 1.500 -6.424 -11.523 1.00 88.62 89 ALA A N 1
ATOM 708 C CA . ALA A 1 89 ? 1.703 -5.536 -12.672 1.00 88.62 89 ALA A CA 1
ATOM 709 C C . ALA A 1 89 ? 0.392 -4.938 -13.220 1.00 88.62 89 ALA A C 1
ATOM 711 O O . ALA A 1 89 ? 0.388 -3.823 -13.740 1.00 88.62 89 ALA A O 1
ATOM 712 N N . ASP A 1 90 ? -0.720 -5.665 -13.082 1.00 88.38 90 ASP A N 1
ATOM 713 C CA . ASP A 1 90 ? -2.045 -5.216 -13.514 1.00 88.38 90 ASP A CA 1
ATOM 714 C C . ASP A 1 90 ? -2.784 -4.430 -12.419 1.00 88.38 90 ASP A C 1
ATOM 716 O O . ASP A 1 90 ? -3.641 -3.600 -12.726 1.00 88.38 90 ASP A O 1
ATOM 720 N N . ALA A 1 91 ? -2.469 -4.690 -11.148 1.00 89.12 91 ALA A N 1
ATOM 721 C CA . ALA A 1 91 ? -3.096 -4.068 -9.985 1.00 89.12 91 ALA A CA 1
ATOM 722 C C . ALA A 1 91 ? -2.431 -2.745 -9.573 1.00 89.12 91 ALA A C 1
ATOM 724 O O . ALA A 1 91 ? -3.117 -1.766 -9.285 1.00 89.12 91 ALA A O 1
ATOM 725 N N . ILE A 1 92 ? -1.098 -2.697 -9.554 1.00 92.94 92 ILE A N 1
ATOM 726 C CA . ILE A 1 92 ? -0.319 -1.540 -9.103 1.00 92.94 92 ILE A CA 1
ATOM 727 C C . ILE A 1 92 ? -0.120 -0.607 -10.290 1.00 92.94 92 ILE A C 1
ATOM 729 O O . ILE A 1 92 ? 0.858 -0.677 -11.034 1.00 92.94 92 ILE A O 1
ATOM 733 N N . ARG A 1 93 ? -1.102 0.269 -10.497 1.00 93.12 93 ARG A N 1
ATOM 734 C CA . ARG A 1 93 ? -1.136 1.175 -11.643 1.00 93.12 93 ARG A CA 1
ATOM 735 C C . ARG A 1 93 ? -1.199 2.610 -11.169 1.00 93.12 93 ARG A C 1
ATOM 737 O O . ARG A 1 93 ? -2.234 3.053 -10.691 1.00 93.12 93 ARG A O 1
ATOM 744 N N . TYR A 1 94 ? -0.121 3.358 -11.365 1.00 94.12 94 TYR A N 1
ATOM 745 C CA . TYR A 1 94 ? -0.139 4.797 -11.126 1.00 94.12 94 TYR A CA 1
ATOM 746 C C . TYR A 1 94 ? -1.072 5.505 -12.109 1.00 94.12 94 TYR A C 1
ATOM 748 O O . TYR A 1 94 ? -1.125 5.178 -13.299 1.00 94.12 94 TYR A O 1
ATOM 756 N N . ASN A 1 95 ? -1.792 6.506 -11.614 1.00 95.31 95 ASN A N 1
ATOM 757 C CA . ASN A 1 95 ? -2.575 7.401 -12.443 1.00 95.31 95 ASN A CA 1
ATOM 758 C C . ASN A 1 95 ? -1.628 8.404 -13.139 1.00 95.31 95 ASN A C 1
ATOM 760 O O . ASN A 1 95 ? -1.060 9.269 -12.470 1.00 95.31 95 ASN A O 1
ATOM 764 N N . PRO A 1 96 ? -1.471 8.363 -14.479 1.00 95.06 96 PRO A N 1
ATOM 765 C CA . PRO A 1 96 ? -0.559 9.259 -15.200 1.00 95.06 96 PRO A CA 1
ATOM 766 C C . PRO A 1 96 ? -0.990 10.731 -15.150 1.00 95.06 96 PRO A C 1
ATOM 768 O O . PRO A 1 96 ? -0.227 11.615 -15.533 1.00 95.06 96 PRO A O 1
ATOM 771 N N . HIS A 1 97 ? -2.217 10.999 -14.707 1.00 95.06 97 HIS A N 1
ATOM 772 C CA . HIS A 1 97 ? -2.763 12.341 -14.572 1.00 95.06 97 HIS A CA 1
ATOM 773 C C . HIS A 1 97 ? -2.857 12.803 -13.115 1.00 95.06 97 HIS A C 1
ATOM 775 O O . HIS A 1 97 ? -3.457 13.851 -12.876 1.00 95.06 97 HIS A O 1
ATOM 781 N N . ALA A 1 98 ? -2.306 12.042 -12.159 1.00 95.44 98 ALA A N 1
ATOM 782 C CA . ALA A 1 98 ? -2.414 12.328 -10.733 1.00 95.44 98 ALA A CA 1
ATOM 783 C C . ALA A 1 98 ? -1.915 13.742 -10.389 1.00 95.44 98 ALA A C 1
ATOM 785 O O . ALA A 1 98 ? -0.798 14.133 -10.726 1.00 95.44 98 ALA A O 1
ATOM 786 N N . ALA A 1 99 ? -2.744 14.498 -9.677 1.00 94.62 99 ALA A N 1
ATOM 787 C CA . ALA A 1 99 ? -2.472 15.856 -9.223 1.00 94.62 99 ALA A CA 1
ATOM 788 C C . ALA A 1 99 ? -2.066 15.862 -7.736 1.00 94.62 99 ALA A C 1
ATOM 790 O O . ALA A 1 99 ? -2.605 16.612 -6.920 1.00 94.62 99 ALA A O 1
ATOM 791 N N . ILE A 1 100 ? -1.129 14.983 -7.365 1.00 91.31 100 ILE A N 1
ATOM 792 C CA . ILE A 1 100 ? -0.688 14.821 -5.974 1.00 91.31 100 ILE A CA 1
ATOM 793 C C . ILE A 1 100 ? 0.000 16.096 -5.487 1.00 91.31 100 ILE A C 1
ATOM 795 O O . ILE A 1 100 ? 0.840 16.674 -6.174 1.00 91.31 100 ILE A O 1
ATOM 799 N N . GLY A 1 101 ? -0.385 16.552 -4.294 1.00 88.75 101 GLY A N 1
ATOM 800 C CA . GLY A 1 101 ? 0.133 17.787 -3.705 1.00 88.75 101 GLY A CA 1
ATOM 801 C C . GLY A 1 101 ? -0.423 19.079 -4.317 1.00 88.75 101 GLY A C 1
ATOM 802 O O . GLY A 1 101 ? 0.030 20.152 -3.929 1.00 88.75 101 GLY A O 1
ATOM 803 N N . GLN A 1 102 ? -1.404 19.006 -5.227 1.00 93.06 102 GLN A N 1
ATOM 804 C CA . GLN A 1 102 ? -2.081 20.172 -5.810 1.00 93.06 102 GLN A CA 1
ATOM 805 C C . GLN A 1 102 ? -3.498 20.305 -5.225 1.00 93.06 102 GLN A C 1
ATOM 807 O O . GLN A 1 102 ? -4.446 19.714 -5.747 1.00 93.06 102 GLN A O 1
ATOM 812 N N . PRO A 1 103 ? -3.674 21.034 -4.106 1.00 87.31 103 PRO A N 1
ATOM 813 C CA . PRO A 1 103 ? -4.953 21.083 -3.393 1.00 87.31 103 PRO A CA 1
ATOM 814 C C . PRO A 1 103 ? -6.075 21.773 -4.186 1.00 87.31 103 PRO A C 1
ATOM 816 O O . PRO A 1 103 ? -7.252 21.517 -3.930 1.00 87.31 103 PRO A O 1
ATOM 819 N N . ASP A 1 104 ? -5.722 22.637 -5.136 1.00 93.44 104 ASP A N 1
ATOM 820 C CA . ASP A 1 104 ? -6.620 23.388 -6.014 1.00 93.44 104 ASP A CA 1
ATOM 821 C C . ASP A 1 104 ? -7.022 22.620 -7.285 1.00 93.44 104 ASP A C 1
ATOM 823 O O . ASP A 1 104 ? -7.930 23.049 -8.002 1.00 93.44 104 ASP A O 1
ATOM 827 N N . ALA A 1 105 ? -6.405 21.465 -7.555 1.00 92.12 105 ALA A N 1
ATOM 828 C CA . ALA A 1 105 ? -6.749 20.644 -8.705 1.00 92.12 105 ALA A CA 1
ATOM 829 C C . ALA A 1 105 ? -8.210 20.159 -8.630 1.00 92.12 105 ALA A C 1
ATOM 831 O O . ALA A 1 105 ? -8.655 19.541 -7.655 1.00 92.12 105 ALA A O 1
ATOM 832 N N . PHE A 1 106 ? -8.966 20.411 -9.704 1.00 92.00 106 PHE A N 1
ATOM 833 C CA . PHE A 1 106 ? -10.381 20.035 -9.802 1.00 92.00 106 PHE A CA 1
ATOM 834 C C . PHE A 1 106 ? -10.599 18.511 -9.779 1.00 92.00 106 PHE A C 1
ATOM 836 O O . PHE A 1 106 ? -11.598 18.035 -9.242 1.00 92.00 106 PHE A O 1
ATOM 843 N N . GLY A 1 107 ? -9.663 17.738 -10.337 1.00 92.19 107 GLY A N 1
ATOM 844 C CA . GLY A 1 107 ? -9.759 16.285 -10.480 1.00 92.19 107 GLY A CA 1
ATOM 845 C C . GLY A 1 107 ? -8.405 15.589 -10.358 1.00 92.19 107 GLY A C 1
ATOM 846 O O . GLY A 1 107 ? -7.425 16.203 -9.953 1.00 92.19 107 GLY A O 1
ATOM 847 N N . ASN A 1 108 ? -8.366 14.297 -10.705 1.00 93.00 108 ASN A N 1
ATOM 848 C CA . ASN A 1 108 ? -7.177 13.436 -10.626 1.00 93.00 108 ASN A CA 1
ATOM 849 C C . ASN A 1 108 ? -6.494 13.419 -9.252 1.00 93.00 108 ASN A C 1
ATOM 851 O O . ASN A 1 108 ? -5.272 13.409 -9.151 1.00 93.00 108 ASN A O 1
ATOM 855 N N . LYS A 1 109 ? -7.295 13.420 -8.186 1.00 91.31 109 LYS A N 1
ATOM 856 C CA . LYS A 1 109 ? -6.782 13.402 -6.810 1.00 91.31 109 LYS A CA 1
ATOM 857 C C . LYS A 1 109 ? -6.166 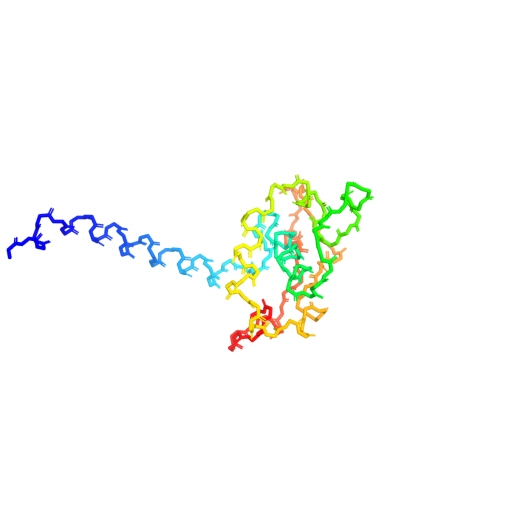12.059 -6.421 1.00 91.31 109 LYS A C 1
ATOM 859 O O . LYS A 1 109 ? -5.303 12.034 -5.556 1.00 91.31 109 LYS A O 1
ATOM 864 N N . ASN A 1 110 ? -6.603 10.989 -7.079 1.00 93.25 110 ASN A N 1
ATOM 865 C CA . ASN A 1 110 ? -6.112 9.637 -6.863 1.00 93.25 110 ASN A CA 1
ATOM 866 C C . ASN A 1 110 ? -4.701 9.484 -7.433 1.00 93.25 110 ASN A C 1
ATOM 868 O O . ASN A 1 110 ? -4.463 9.833 -8.601 1.00 93.25 110 ASN A O 1
ATOM 872 N N . MET A 1 111 ? -3.799 8.944 -6.618 1.00 94.88 111 MET A N 1
ATOM 873 C CA . MET A 1 111 ? -2.444 8.579 -7.026 1.00 94.88 111 MET A CA 1
ATOM 874 C C . MET A 1 111 ? -2.455 7.366 -7.952 1.00 94.88 111 MET A C 1
ATOM 876 O O . MET A 1 111 ? -1.628 7.265 -8.863 1.00 94.88 111 MET A O 1
ATOM 880 N N . MET A 1 112 ? -3.420 6.477 -7.750 1.00 94.94 112 MET A N 1
ATOM 881 C CA . MET A 1 112 ? -3.530 5.196 -8.416 1.00 94.94 112 MET A CA 1
ATOM 882 C C . MET A 1 112 ? -4.735 5.178 -9.357 1.00 94.94 112 MET A C 1
ATOM 884 O O . MET A 1 112 ? -5.730 5.894 -9.212 1.00 94.94 112 MET A O 1
ATOM 888 N N . ALA A 1 113 ? -4.613 4.389 -10.416 1.00 93.75 113 ALA A N 1
ATOM 889 C CA . ALA A 1 113 ? -5.692 4.118 -11.339 1.00 93.75 113 ALA A CA 1
ATOM 890 C C . ALA A 1 113 ? -6.555 2.996 -10.756 1.00 93.75 113 ALA A C 1
ATOM 892 O O . ALA A 1 113 ? -6.069 1.893 -10.529 1.00 93.75 113 ALA A O 1
ATOM 893 N N . HIS A 1 114 ? -7.843 3.278 -10.585 1.00 91.81 114 HIS A N 1
ATOM 894 C CA . HIS A 1 114 ? -8.843 2.340 -10.072 1.00 91.81 114 HIS A CA 1
ATOM 895 C C . HIS A 1 114 ? -9.853 1.982 -11.158 1.00 91.81 114 HIS A C 1
ATOM 897 O O . HIS A 1 114 ? -10.120 2.787 -12.059 1.00 91.81 114 HIS A O 1
ATOM 903 N N . GLY A 1 115 ? -10.430 0.783 -11.108 1.00 87.31 115 GLY A N 1
ATOM 904 C CA . GLY A 1 115 ? -11.291 0.317 -12.187 1.00 87.31 115 GLY A CA 1
ATOM 905 C C . GLY A 1 115 ? -12.068 -0.954 -11.875 1.00 87.31 115 GLY A C 1
ATOM 906 O O . GLY A 1 115 ? -12.759 -1.066 -10.871 1.00 87.31 115 GLY A O 1
ATOM 907 N N . GLN A 1 116 ? -12.082 -1.885 -12.831 1.00 86.62 116 GLN A N 1
ATOM 908 C CA . GLN A 1 116 ? -12.717 -3.193 -12.636 1.00 86.62 116 GLN A CA 1
ATOM 909 C C . GLN A 1 116 ? -11.762 -4.228 -12.037 1.00 86.62 116 GLN A C 1
ATOM 911 O O . GLN A 1 116 ? -12.227 -5.212 -11.470 1.00 86.62 116 GLN A O 1
ATOM 916 N N . PHE A 1 117 ? -10.455 -4.016 -12.183 1.00 84.31 117 PHE A N 1
ATOM 917 C CA . PHE A 1 117 ? -9.413 -4.965 -11.797 1.00 84.31 117 PHE A CA 1
ATOM 918 C C . PHE A 1 117 ? -9.176 -5.019 -10.285 1.00 84.31 117 PHE A C 1
ATOM 920 O O . PHE A 1 117 ? -8.678 -6.027 -9.814 1.00 84.31 117 PHE A O 1
ATOM 927 N N . ASP A 1 118 ? -9.587 -3.998 -9.535 1.00 86.81 118 ASP A N 1
ATOM 928 C CA . ASP A 1 118 ? -9.491 -3.878 -8.076 1.00 86.81 118 ASP A CA 1
ATOM 929 C C . ASP A 1 118 ? -10.850 -4.069 -7.364 1.00 86.81 118 ASP A C 1
ATOM 931 O O . ASP A 1 118 ? -11.015 -3.734 -6.190 1.00 86.81 118 ASP A O 1
ATOM 935 N N . ARG A 1 119 ? -11.862 -4.613 -8.062 1.00 87.19 119 ARG A N 1
ATOM 936 C CA . ARG A 1 119 ? -13.192 -4.869 -7.479 1.00 87.19 119 ARG A CA 1
ATOM 937 C C . ARG A 1 119 ? -13.258 -6.224 -6.782 1.00 87.19 119 ARG A C 1
ATOM 939 O O . ARG A 1 119 ? -12.701 -7.215 -7.241 1.00 87.19 119 ARG A O 1
ATOM 946 N N . TRP A 1 120 ? -14.076 -6.282 -5.733 1.00 87.62 120 TRP A N 1
ATOM 947 C CA . TRP A 1 120 ? -14.458 -7.528 -5.069 1.00 87.62 120 TRP A CA 1
ATOM 948 C C . TRP A 1 120 ? -15.035 -8.566 -6.064 1.00 87.62 120 TRP A C 1
ATOM 950 O O . TRP A 1 120 ? -15.861 -8.191 -6.905 1.00 87.62 120 TRP A O 1
ATOM 960 N N . PRO A 1 121 ? -14.715 -9.872 -5.944 1.00 91.19 121 PRO A N 1
ATOM 961 C CA . PRO A 1 121 ? -13.899 -10.500 -4.904 1.00 91.19 121 PRO A CA 1
ATOM 962 C C . PRO A 1 121 ? -12.397 -10.328 -5.126 1.00 91.19 121 PRO A C 1
ATOM 964 O O . PRO A 1 121 ? -11.877 -10.733 -6.164 1.00 91.19 121 PRO A O 1
ATOM 967 N N . TRP A 1 122 ? -11.735 -9.792 -4.102 1.00 89.06 122 TRP A N 1
ATOM 968 C CA . TRP A 1 122 ? -10.290 -9.584 -4.019 1.00 89.06 122 TRP A CA 1
ATOM 969 C C . TRP A 1 122 ? -9.510 -10.890 -4.221 1.00 89.06 122 TRP A C 1
ATOM 971 O O . TRP A 1 122 ? -9.913 -11.959 -3.745 1.00 89.06 122 TRP A O 1
ATOM 981 N N . ARG A 1 123 ? -8.425 -10.812 -4.992 1.00 89.94 123 ARG A N 1
ATOM 982 C CA . ARG A 1 123 ? -7.502 -11.889 -5.348 1.00 89.94 123 ARG A CA 1
ATOM 983 C C . ARG A 1 123 ? -6.081 -11.342 -5.467 1.00 89.94 123 ARG A C 1
ATOM 985 O O . ARG A 1 123 ? -5.804 -10.446 -6.264 1.00 89.94 123 ARG A O 1
ATOM 992 N N . GLY A 1 124 ? -5.155 -12.013 -4.792 1.00 91.62 124 GLY A N 1
ATOM 993 C CA . GLY A 1 124 ? -3.735 -11.692 -4.877 1.00 91.62 124 GLY A CA 1
ATOM 994 C C . GLY A 1 124 ? -3.436 -10.328 -4.264 1.00 91.62 124 GLY A C 1
ATOM 995 O O . GLY A 1 124 ? -3.641 -10.151 -3.067 1.00 91.62 124 GLY A O 1
ATOM 996 N N . VAL A 1 125 ? -2.950 -9.389 -5.082 1.00 90.25 125 VAL A N 1
ATOM 997 C CA . VAL A 1 125 ? -2.588 -8.022 -4.654 1.00 90.25 125 VAL A CA 1
ATOM 998 C C . VAL A 1 125 ? -3.792 -7.159 -4.269 1.00 90.25 125 VAL A C 1
ATOM 1000 O O . VAL A 1 125 ? -3.661 -6.299 -3.401 1.00 90.25 125 VAL A O 1
ATOM 1003 N N . VAL A 1 126 ? -4.936 -7.370 -4.925 1.00 85.19 126 VAL A N 1
ATOM 1004 C CA . VAL A 1 126 ? -6.164 -6.578 -4.743 1.00 85.19 126 VAL A CA 1
ATOM 1005 C C . VAL A 1 126 ? -7.212 -7.344 -4.004 1.00 85.19 126 VAL A C 1
ATOM 1007 O O . VAL A 1 126 ? -7.324 -8.562 -4.249 1.00 85.19 126 VAL A O 1
#

Sequence (126 aa):
MRLRTHFPLALILALYLLTAAAYSVINPLFESPDEVWHYEYVRWLVEGQGLPRPEDVGRAPWHQEGSQPPLYYLSAAGLTALIPTDNAADAIRYNPHAAIGQPDAFGNKNMMAHGQFDRWPWRGVV

Foldseek 3Di:
DPCVVCVVVVVVVVVVVVVVVVCVVVPQQPQPPLRQLLVQLLVCVLVVVDQDDPVCACPGRNHPCSVDDCPVSVVSNVVCSPADQPCVVVRFAADPPAPDPPPPDPDNVGRGDDDDSRDPPDGRPD

pLDDT: mean 92.78, std 7.39, range [52.28, 98.44]

Radius of gyration: 18.08 Å; chains: 1; bounding box: 42×41×51 Å

Secondary structure (DSSP, 8-state):
--TTTSHHHHHHHHHHHHHHHHHHHHSPTT-STTHHHHHHHHHHHHTT--SPPGGGTTTSTTTTGGGS-THHHHHHHHHHTTS--TTHHHH--B-TT--TT-TT-SS---SB--SSTTPSSP-TT-